Protein AF-A0A3S3QYX7-F1 (afdb_monomer)

Foldseek 3Di:
DVVVVVVVVVVVVVVVVCDPPDDDQQAEAEEEDQDCPDVVVVVVQVVVLVVNCVRPVNHYYHYDHCVPPPVSRVVD

Structure (mmCIF, N/CA/C/O backbone):
data_AF-A0A3S3QYX7-F1
#
_entry.id   AF-A0A3S3QYX7-F1
#
loop_
_atom_site.group_PDB
_atom_site.id
_atom_site.type_symbol
_atom_site.label_atom_id
_atom_site.label_alt_id
_atom_site.label_comp_id
_atom_site.label_asym_id
_atom_site.label_entity_id
_atom_site.label_seq_id
_atom_site.pdbx_PDB_ins_code
_atom_site.Cartn_x
_atom_site.Cartn_y
_atom_site.Cartn_z
_atom_site.occupancy
_atom_site.B_iso_or_equiv
_atom_site.auth_seq_id
_atom_site.auth_comp_id
_atom_site.auth_asym_id
_atom_site.auth_atom_id
_atom_site.pdbx_PDB_model_num
ATOM 1 N N . MET A 1 1 ? -15.200 23.135 54.445 1.00 53.03 1 MET A N 1
ATOM 2 C CA . MET A 1 1 ? -15.486 23.695 53.100 1.00 53.03 1 MET A CA 1
ATOM 3 C C . MET A 1 1 ? -14.227 23.903 52.248 1.00 53.03 1 MET A C 1
ATOM 5 O O . MET A 1 1 ? -14.197 23.411 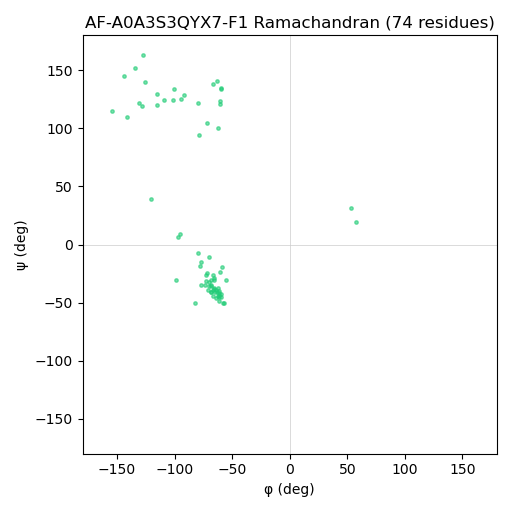51.130 1.00 53.03 1 MET A O 1
ATOM 9 N N . LYS A 1 2 ? -13.157 24.544 52.752 1.00 55.59 2 LYS A N 1
ATOM 10 C CA . LYS A 1 2 ? -11.928 24.825 51.968 1.00 55.59 2 LYS A CA 1
ATOM 11 C C . LYS A 1 2 ? -11.120 23.582 51.539 1.00 55.59 2 LYS A C 1
ATOM 13 O O . LYS A 1 2 ? -10.469 23.606 50.502 1.00 55.59 2 LYS A O 1
ATOM 18 N N . THR A 1 3 ? -11.170 22.496 52.309 1.00 56.38 3 THR A N 1
ATOM 19 C CA . THR A 1 3 ? -10.498 21.213 52.010 1.00 56.38 3 THR A CA 1
ATOM 20 C C . THR A 1 3 ? -11.221 20.387 50.945 1.00 56.38 3 THR A C 1
ATOM 22 O O . THR A 1 3 ? -10.567 19.777 50.109 1.00 56.38 3 THR A O 1
ATOM 25 N N . ILE A 1 4 ? -12.556 20.442 50.910 1.00 60.59 4 ILE A N 1
ATOM 26 C CA . ILE A 1 4 ? -13.379 19.772 49.887 1.00 60.59 4 ILE A CA 1
ATOM 27 C C . ILE A 1 4 ? -13.169 20.435 48.517 1.00 60.59 4 ILE A C 1
ATOM 29 O O . ILE A 1 4 ? -12.986 19.744 47.521 1.00 60.59 4 ILE A O 1
ATOM 33 N N . ALA A 1 5 ? -13.082 21.770 48.481 1.00 58.91 5 ALA A N 1
ATOM 34 C CA . ALA A 1 5 ? -12.776 22.515 47.258 1.00 58.91 5 ALA A CA 1
ATOM 35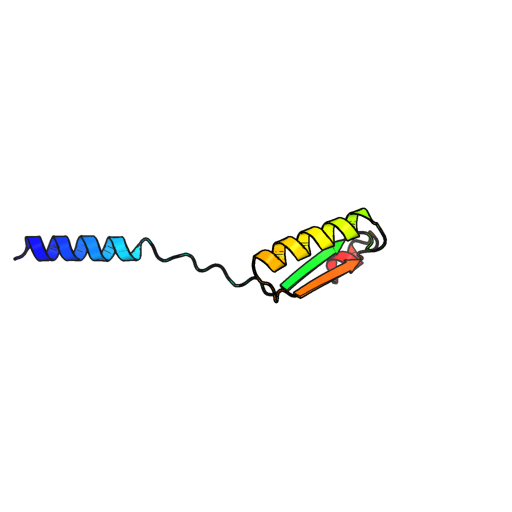 C C . ALA A 1 5 ? -11.384 22.179 46.683 1.00 58.91 5 ALA A C 1
ATOM 37 O O . ALA A 1 5 ? -11.229 22.055 45.471 1.00 58.91 5 ALA A O 1
ATOM 38 N N . LYS A 1 6 ? -10.373 21.970 47.542 1.00 56.22 6 LYS A N 1
ATOM 39 C CA . LYS A 1 6 ? -9.029 21.547 47.109 1.00 56.22 6 LYS A CA 1
ATOM 40 C C . LYS A 1 6 ? -9.005 20.115 46.565 1.00 56.22 6 LYS A C 1
ATOM 42 O O . LYS A 1 6 ? -8.278 19.853 45.613 1.00 56.22 6 LYS A O 1
ATOM 47 N N . LEU A 1 7 ? -9.809 19.215 47.133 1.00 58.41 7 LEU A N 1
ATOM 48 C CA . LEU A 1 7 ? -9.898 17.826 46.678 1.00 58.41 7 LEU A CA 1
ATOM 49 C C . LEU A 1 7 ? -10.608 17.712 45.315 1.00 58.41 7 LEU A C 1
ATOM 51 O O . LEU A 1 7 ? -10.137 16.983 44.449 1.00 58.41 7 LEU A O 1
ATOM 55 N N . LEU A 1 8 ? -11.661 18.509 45.089 1.00 58.81 8 LEU A N 1
ATOM 56 C CA . LEU A 1 8 ? -12.382 18.592 43.808 1.00 58.81 8 LEU A CA 1
ATOM 57 C C . LEU A 1 8 ? -11.525 19.171 42.665 1.00 58.81 8 LEU A C 1
ATOM 59 O O . LEU A 1 8 ? -11.595 18.685 41.536 1.00 58.81 8 LEU A O 1
ATOM 63 N N . CYS A 1 9 ? -10.675 20.168 42.945 1.00 58.81 9 CYS A N 1
ATOM 64 C CA . CYS A 1 9 ? -9.721 20.683 41.951 1.00 58.81 9 CYS A CA 1
ATOM 65 C C . CYS A 1 9 ? -8.622 19.667 41.598 1.00 58.81 9 CYS A C 1
ATOM 67 O O . CYS A 1 9 ? -8.200 19.605 40.444 1.00 58.81 9 CYS A O 1
ATOM 69 N N . GLY A 1 10 ? -8.168 18.857 42.562 1.00 57.84 10 GLY A N 1
ATOM 70 C CA . GLY A 1 10 ? -7.156 17.823 42.322 1.00 57.84 10 GLY A CA 1
ATOM 71 C C . GLY A 1 10 ? -7.652 16.707 41.397 1.00 57.84 10 GLY A C 1
ATOM 72 O O . GLY A 1 10 ? -6.921 16.263 40.515 1.00 57.84 10 GLY A O 1
ATOM 73 N N . THR A 1 11 ? -8.917 16.302 41.537 1.00 59.09 11 THR A N 1
ATOM 74 C CA . THR A 1 11 ? -9.535 15.282 40.674 1.00 59.09 11 THR A CA 1
ATOM 75 C C . THR A 1 11 ? -9.834 15.789 39.263 1.00 59.09 11 THR A C 1
ATOM 77 O O . THR A 1 11 ? -9.746 15.019 38.310 1.00 59.09 11 THR A O 1
ATOM 80 N N . ALA A 1 12 ? -10.135 17.082 39.100 1.00 59.09 12 ALA A N 1
ATOM 81 C CA . ALA A 1 12 ? -10.383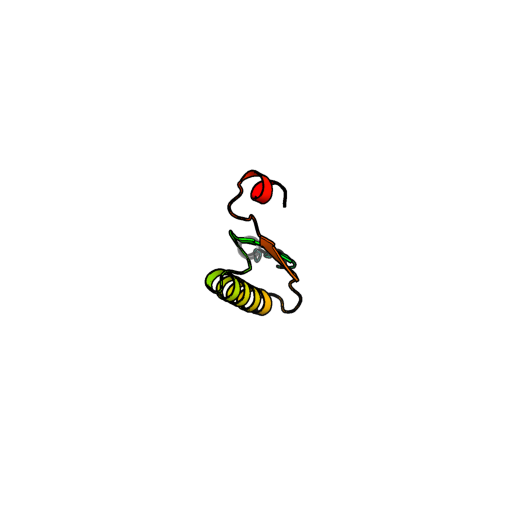 17.678 37.786 1.00 59.09 12 ALA A CA 1
ATOM 82 C C . ALA A 1 12 ? -9.108 17.771 36.925 1.00 59.09 12 ALA A C 1
ATOM 84 O O . ALA A 1 12 ? -9.166 17.542 35.718 1.00 59.09 12 ALA A O 1
ATOM 85 N N . LEU A 1 13 ? -7.943 18.038 37.535 1.00 57.97 13 LEU A N 1
ATOM 86 C CA . LEU A 1 13 ? -6.662 18.037 36.815 1.00 57.97 13 LEU A CA 1
ATOM 87 C C . LEU A 1 13 ? -6.214 16.628 36.396 1.00 57.97 13 LEU A C 1
ATOM 89 O O . LEU A 1 13 ? -5.605 16.478 35.339 1.00 57.97 13 LEU A O 1
ATOM 93 N N . ALA A 1 14 ? -6.536 15.596 37.180 1.00 59.41 14 ALA A N 1
ATOM 94 C CA . ALA A 1 14 ? -6.203 14.211 36.839 1.00 59.41 14 ALA A CA 1
ATOM 95 C C . ALA A 1 14 ? -7.001 13.686 35.628 1.00 59.41 14 ALA A C 1
ATOM 97 O O . ALA A 1 14 ? -6.484 12.882 34.856 1.00 59.41 14 ALA A O 1
ATOM 98 N N . ALA A 1 15 ? -8.228 14.176 35.414 1.00 59.00 15 ALA A N 1
ATOM 99 C CA . ALA A 1 15 ? -9.059 13.800 34.266 1.00 59.00 15 ALA A CA 1
ATOM 100 C C . ALA A 1 15 ? -8.568 14.399 32.932 1.00 59.00 15 ALA A C 1
ATOM 102 O O . ALA A 1 15 ? -8.790 13.813 31.876 1.00 59.00 15 ALA A O 1
ATOM 103 N N . LEU A 1 16 ? -7.866 15.539 32.965 1.00 58.03 16 LEU A N 1
ATOM 104 C CA . LEU A 1 16 ? -7.306 16.183 31.768 1.00 58.03 16 LEU A CA 1
ATOM 105 C C . LEU A 1 16 ? -6.016 15.512 31.269 1.00 58.03 16 LEU A C 1
ATOM 107 O O . LEU A 1 16 ? -5.638 15.698 30.115 1.00 58.03 16 LEU A O 1
ATOM 111 N N . ALA A 1 17 ? -5.349 14.717 32.111 1.00 60.94 17 ALA A N 1
ATOM 112 C CA . ALA A 1 17 ? -4.098 14.043 31.761 1.00 60.94 17 ALA A CA 1
ATOM 113 C C . ALA A 1 17 ? -4.293 12.771 30.912 1.00 60.94 17 ALA A C 1
ATOM 115 O O . ALA A 1 17 ? -3.313 12.207 30.431 1.00 60.94 17 ALA A O 1
ATOM 116 N N . VAL A 1 18 ? -5.538 12.320 30.713 1.00 61.56 18 VAL A N 1
ATOM 117 C CA . VAL A 1 18 ? -5.872 11.083 29.981 1.00 61.56 18 VAL A CA 1
ATOM 118 C C . VAL A 1 18 ? -6.773 11.379 28.780 1.00 61.56 18 VAL A C 1
ATOM 120 O O . VAL A 1 18 ? -7.710 10.639 28.485 1.00 61.56 18 VAL A O 1
ATOM 123 N N .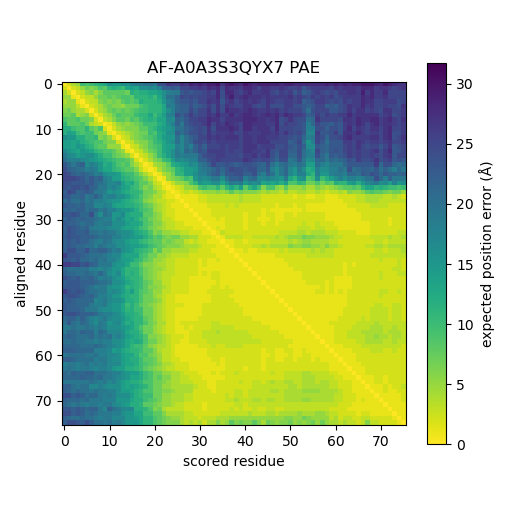 ALA A 1 19 ? -6.515 12.482 28.072 1.00 66.19 19 ALA A N 1
ATOM 124 C CA . ALA A 1 19 ? -7.124 12.671 26.762 1.00 66.19 19 ALA A CA 1
ATOM 125 C C . ALA A 1 19 ? -6.656 11.521 25.849 1.00 66.19 19 ALA A C 1
ATOM 127 O O . ALA A 1 19 ? -5.444 11.359 25.667 1.00 66.19 19 ALA A O 1
ATOM 128 N N . PRO A 1 20 ? -7.563 10.695 25.292 1.00 67.19 20 PRO A N 1
ATOM 129 C CA . PRO A 1 20 ? -7.156 9.666 24.353 1.00 67.19 20 PRO A CA 1
ATOM 130 C C . PRO A 1 20 ? -6.494 10.358 23.162 1.00 67.19 20 PRO A C 1
ATOM 132 O O . PRO A 1 20 ? -7.092 11.230 22.529 1.00 67.19 20 PRO A O 1
ATOM 135 N N . ALA A 1 21 ? -5.249 9.987 22.867 1.00 69.88 21 ALA A N 1
ATOM 136 C CA . ALA A 1 21 ? -4.596 10.397 21.636 1.00 69.88 21 ALA A CA 1
ATOM 137 C C . ALA A 1 21 ? -5.407 9.811 20.471 1.00 69.88 21 ALA A C 1
ATOM 139 O O . ALA A 1 21 ? -5.334 8.617 20.185 1.00 69.88 21 ALA A O 1
ATOM 140 N N . SER A 1 22 ? -6.250 10.636 19.852 1.00 70.50 22 SER A N 1
ATOM 141 C CA . SER A 1 22 ? -7.053 10.229 18.706 1.00 70.50 22 SER A CA 1
ATOM 142 C C . SER A 1 22 ? -6.114 10.072 17.512 1.00 70.50 22 SER A C 1
ATOM 144 O O . SER A 1 22 ? -5.592 11.053 16.979 1.00 70.50 22 SER A O 1
ATOM 146 N N . ALA A 1 23 ? -5.816 8.824 17.148 1.00 75.56 23 ALA A N 1
ATOM 147 C CA . ALA A 1 23 ? -5.052 8.530 15.947 1.00 75.56 23 ALA A CA 1
ATOM 148 C C . ALA A 1 23 ? -5.880 8.926 14.719 1.00 75.56 23 ALA A C 1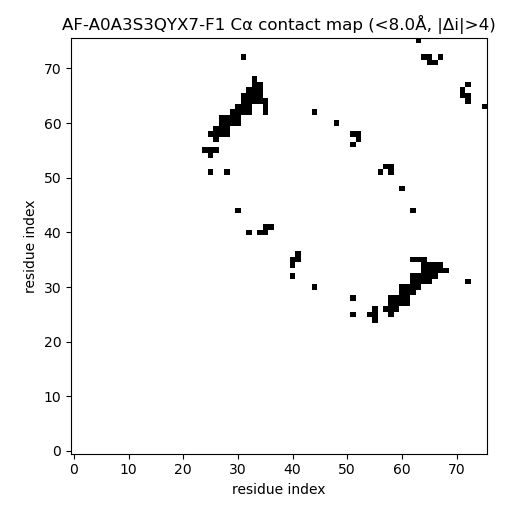
ATOM 150 O O . ALA A 1 23 ? -7.083 8.678 14.664 1.00 75.56 23 ALA A O 1
ATOM 151 N N . LYS A 1 24 ? -5.231 9.548 13.733 1.00 83.38 24 LYS A N 1
ATOM 152 C CA . LYS A 1 24 ? -5.879 9.899 12.469 1.00 83.38 24 LYS A CA 1
ATOM 153 C C . LYS A 1 24 ? -6.322 8.628 11.739 1.00 83.38 24 LYS A C 1
ATOM 155 O O . LYS A 1 24 ? -5.577 7.650 11.709 1.00 83.38 24 LYS A O 1
ATOM 160 N N . ASP A 1 25 ? -7.495 8.676 11.113 1.00 90.25 25 ASP A N 1
ATOM 161 C CA . ASP A 1 25 ? -8.031 7.544 10.359 1.00 90.25 25 ASP A CA 1
ATOM 162 C C . ASP A 1 25 ? -7.100 7.121 9.213 1.00 90.25 25 ASP A C 1
ATOM 164 O O . ASP A 1 25 ? -6.634 7.945 8.413 1.00 90.25 25 ASP A O 1
ATOM 168 N N . LEU A 1 26 ? -6.873 5.810 9.099 1.00 94.50 26 LEU A N 1
ATOM 169 C CA . LEU A 1 26 ? -6.133 5.216 7.992 1.00 94.50 26 LEU A CA 1
ATOM 170 C C . LEU A 1 26 ? -7.044 5.108 6.765 1.00 94.50 26 LEU A C 1
ATOM 172 O O . LEU A 1 26 ? -7.794 4.147 6.616 1.00 94.50 26 LEU A O 1
ATOM 176 N N . ASN A 1 27 ? -6.987 6.104 5.885 1.00 96.75 27 ASN A N 1
ATOM 177 C CA . ASN A 1 27 ? -7.850 6.161 4.700 1.00 96.75 27 ASN A CA 1
ATOM 178 C C . ASN A 1 27 ? -7.171 5.677 3.415 1.00 96.75 27 ASN A C 1
ATOM 180 O O . A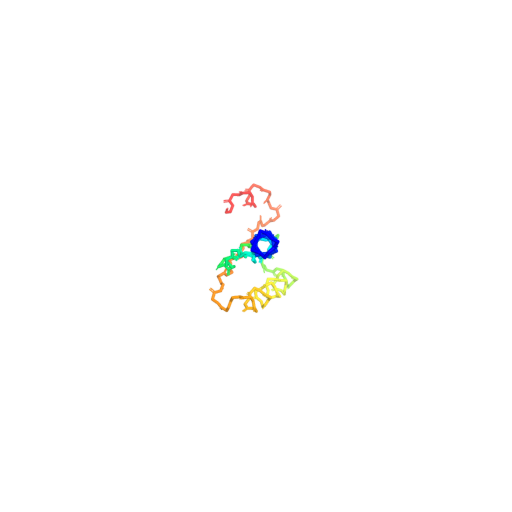SN A 1 27 ? -7.849 5.160 2.530 1.00 96.75 27 ASN A O 1
ATOM 184 N N . LYS A 1 28 ? -5.848 5.843 3.296 1.00 97.56 28 LYS A N 1
ATOM 185 C CA . LYS A 1 28 ? -5.088 5.500 2.087 1.00 97.56 28 LYS A CA 1
ATOM 186 C C . LYS A 1 28 ? -3.710 4.944 2.439 1.00 97.56 28 LYS A C 1
ATOM 188 O O . LYS A 1 28 ? -3.086 5.420 3.387 1.00 97.56 28 LYS A O 1
ATOM 193 N N . VAL A 1 29 ? -3.233 3.984 1.652 1.00 97.69 29 VAL A N 1
ATOM 194 C CA . VAL A 1 29 ? -1.884 3.407 1.729 1.00 97.69 29 VAL A CA 1
ATOM 195 C C . VAL A 1 29 ? -1.268 3.397 0.331 1.00 97.69 29 VAL A C 1
ATOM 197 O O . VAL A 1 29 ? -1.822 2.801 -0.590 1.00 97.69 29 VAL A O 1
ATOM 200 N N . GLY A 1 30 ? -0.116 4.049 0.180 1.00 97.19 30 GLY A N 1
ATOM 201 C CA . GLY A 1 30 ? 0.700 3.996 -1.034 1.00 97.19 30 GLY A CA 1
ATOM 202 C C . GLY A 1 30 ? 1.865 3.026 -0.862 1.00 97.19 30 GLY A C 1
ATOM 203 O O . GLY A 1 30 ? 2.542 3.055 0.165 1.00 97.19 30 GLY A O 1
ATOM 204 N N . ILE A 1 31 ? 2.100 2.170 -1.856 1.00 97.62 31 ILE A N 1
ATOM 205 C CA . ILE A 1 31 ? 3.174 1.173 -1.844 1.00 97.62 31 ILE A CA 1
ATOM 206 C C . ILE A 1 31 ? 3.988 1.299 -3.134 1.00 97.62 31 ILE A C 1
ATOM 208 O O . ILE A 1 31 ? 3.466 1.096 -4.228 1.00 97.62 31 ILE A O 1
ATOM 212 N N . SER A 1 32 ? 5.281 1.590 -3.011 1.00 97.19 32 SER A N 1
ATOM 213 C CA . SER A 1 32 ? 6.220 1.563 -4.135 1.00 97.19 32 SER A CA 1
ATOM 214 C C . SER A 1 32 ? 7.157 0.369 -3.978 1.00 97.19 32 SER A C 1
ATOM 216 O O . SER A 1 32 ? 7.786 0.207 -2.932 1.00 97.19 32 SER A O 1
ATOM 218 N N . VAL A 1 33 ? 7.212 -0.493 -4.993 1.00 96.75 33 VAL A N 1
ATOM 219 C CA . VAL A 1 33 ? 8.054 -1.700 -5.011 1.00 96.75 33 VAL A CA 1
ATOM 220 C C . VAL A 1 33 ? 8.909 -1.742 -6.268 1.00 96.75 33 VAL A C 1
ATOM 222 O O . VAL A 1 33 ? 8.604 -1.077 -7.254 1.00 96.75 33 VAL A O 1
ATOM 225 N N . GLY A 1 34 ? 9.957 -2.569 -6.262 1.00 94.81 34 GLY A N 1
ATOM 226 C CA . GLY A 1 34 ? 10.834 -2.730 -7.423 1.00 94.81 34 GLY A CA 1
ATOM 227 C C . GLY A 1 34 ? 10.075 -3.159 -8.681 1.00 94.81 34 GLY A C 1
ATOM 228 O O . GLY A 1 34 ? 10.200 -2.510 -9.708 1.00 94.81 34 GLY A O 1
ATOM 229 N N . LEU A 1 35 ? 9.247 -4.206 -8.598 1.00 95.25 35 LEU A N 1
ATOM 230 C CA . LEU A 1 35 ? 8.510 -4.725 -9.755 1.00 95.25 35 LEU A CA 1
ATOM 231 C C . LEU A 1 35 ? 7.225 -5.447 -9.330 1.00 95.25 35 LEU A C 1
ATOM 233 O O . LEU A 1 35 ? 7.296 -6.518 -8.736 1.00 95.25 35 LEU A O 1
ATOM 237 N N . LEU A 1 36 ? 6.045 -4.937 -9.690 1.00 94.00 36 LEU A N 1
ATOM 238 C CA . LEU A 1 36 ? 4.765 -5.574 -9.327 1.00 94.00 36 LEU A CA 1
ATOM 239 C C . LEU A 1 36 ? 4.603 -6.997 -9.885 1.00 94.00 36 LEU A C 1
ATOM 241 O O . LEU A 1 36 ? 3.873 -7.797 -9.310 1.00 94.00 36 LEU A O 1
ATOM 245 N N . GLY A 1 37 ? 5.310 -7.335 -10.966 1.00 93.25 37 GLY A N 1
ATOM 246 C CA . GLY A 1 37 ? 5.334 -8.691 -11.520 1.00 93.25 37 GLY A CA 1
ATOM 247 C C . GLY A 1 37 ? 6.071 -9.724 -10.657 1.00 93.25 37 GLY A C 1
ATOM 248 O O . GLY A 1 37 ? 5.972 -10.915 -10.933 1.00 93.25 37 GLY A O 1
ATOM 249 N N . ASN A 1 38 ? 6.809 -9.310 -9.620 1.00 96.44 38 ASN A N 1
ATOM 250 C CA . ASN A 1 38 ? 7.491 -10.239 -8.722 1.00 96.44 38 ASN A CA 1
ATOM 251 C C . ASN A 1 38 ? 6.496 -10.821 -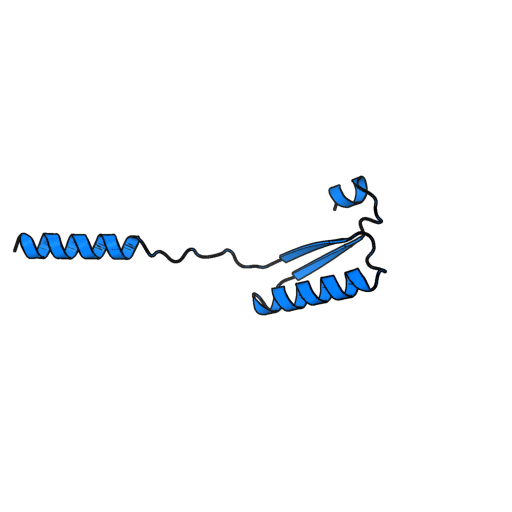7.690 1.00 96.44 38 ASN A C 1
ATOM 253 O O . ASN A 1 38 ? 5.946 -10.057 -6.888 1.00 96.44 38 ASN A O 1
ATOM 257 N N . PRO A 1 39 ? 6.317 -12.156 -7.623 1.00 96.94 39 PRO A N 1
ATOM 258 C CA . PRO A 1 39 ? 5.385 -12.798 -6.691 1.00 96.94 39 PRO A CA 1
ATOM 259 C C . PRO A 1 39 ? 5.607 -12.443 -5.216 1.00 96.94 39 PRO A C 1
ATOM 261 O O . PRO A 1 39 ? 4.647 -12.374 -4.448 1.00 96.94 39 PRO A O 1
ATOM 264 N N . PHE A 1 40 ? 6.852 -12.167 -4.815 1.00 97.75 40 PHE A N 1
ATOM 265 C CA . PHE A 1 40 ? 7.162 -11.714 -3.459 1.00 97.75 40 PHE A CA 1
ATOM 266 C C . PHE A 1 40 ? 6.471 -10.380 -3.138 1.00 97.75 40 PHE A C 1
ATOM 268 O O . PHE A 1 40 ? 5.877 -10.224 -2.068 1.00 97.75 40 PHE A O 1
ATOM 275 N N . PHE A 1 41 ? 6.492 -9.425 -4.073 1.00 97.25 41 PHE A N 1
ATOM 276 C CA . PHE A 1 41 ? 5.853 -8.125 -3.871 1.00 97.25 41 PHE A CA 1
ATOM 277 C C . PHE A 1 41 ? 4.331 -8.224 -3.950 1.00 97.25 41 PHE A C 1
ATOM 279 O O . PHE A 1 41 ? 3.659 -7.573 -3.156 1.00 97.25 41 PHE A O 1
ATOM 286 N N . VAL A 1 42 ? 3.785 -9.095 -4.804 1.00 97.06 42 VAL A N 1
ATOM 287 C CA . VAL A 1 42 ? 2.339 -9.381 -4.839 1.00 97.06 42 VAL A CA 1
ATOM 288 C C . VAL A 1 42 ? 1.847 -9.879 -3.477 1.00 97.06 42 VAL A C 1
ATOM 290 O O . VAL A 1 42 ? 0.891 -9.332 -2.925 1.00 97.06 42 VAL A O 1
ATOM 293 N N . ALA A 1 43 ? 2.529 -10.871 -2.895 1.00 98.06 43 ALA A N 1
ATOM 294 C CA . ALA A 1 43 ? 2.186 -11.395 -1.573 1.00 98.06 43 ALA A CA 1
ATOM 295 C C . ALA A 1 43 ? 2.341 -10.333 -0.471 1.00 98.06 43 ALA A C 1
ATOM 297 O O . ALA A 1 43 ? 1.482 -10.211 0.403 1.00 98.06 43 ALA A O 1
ATOM 298 N N . THR A 1 44 ? 3.402 -9.525 -0.541 1.00 97.81 44 THR A N 1
ATOM 299 C CA . THR A 1 44 ? 3.643 -8.431 0.410 1.00 97.81 44 THR A CA 1
ATOM 300 C C . THR A 1 44 ? 2.525 -7.386 0.364 1.00 97.81 44 THR A C 1
ATOM 302 O O . THR A 1 44 ? 1.974 -7.033 1.405 1.00 97.81 44 THR A O 1
ATOM 305 N N . ILE A 1 45 ? 2.139 -6.928 -0.833 1.00 97.94 45 ILE A N 1
ATOM 306 C CA . ILE A 1 45 ? 1.049 -5.961 -1.033 1.00 97.94 45 ILE A CA 1
ATOM 307 C C . ILE A 1 45 ? -0.263 -6.518 -0.488 1.00 97.94 45 ILE A C 1
ATOM 309 O O . ILE A 1 45 ? -0.976 -5.808 0.219 1.00 97.94 45 ILE A O 1
ATOM 313 N N . LYS A 1 46 ? -0.552 -7.800 -0.743 1.00 97.81 46 LYS A N 1
ATOM 314 C CA . LYS A 1 46 ? -1.753 -8.450 -0.217 1.00 97.81 46 LYS A CA 1
ATOM 315 C C . LYS A 1 46 ? -1.775 -8.472 1.312 1.00 97.81 46 LYS A C 1
ATOM 317 O O . LYS A 1 46 ? -2.788 -8.123 1.911 1.00 97.81 46 LYS A O 1
ATOM 322 N N . GLY A 1 47 ? -0.653 -8.820 1.942 1.00 98.19 47 GLY A N 1
ATOM 323 C CA . GLY A 1 47 ? -0.527 -8.807 3.400 1.00 98.19 47 GLY A CA 1
ATOM 324 C C . GLY A 1 47 ? -0.720 -7.411 4.003 1.00 98.19 47 GLY A C 1
ATOM 325 O O . GLY A 1 47 ? -1.399 -7.268 5.021 1.00 98.19 47 GLY A O 1
ATOM 326 N N . ILE A 1 48 ? -0.177 -6.375 3.354 1.00 98.19 48 ILE A N 1
ATOM 327 C CA . ILE A 1 48 ? -0.379 -4.975 3.754 1.00 98.19 48 ILE A CA 1
ATOM 328 C C . ILE A 1 48 ? -1.852 -4.578 3.608 1.00 98.19 48 ILE A C 1
ATOM 330 O O . ILE A 1 48 ? -2.413 -3.988 4.529 1.00 98.19 48 ILE A O 1
ATOM 334 N N . GLU A 1 49 ? -2.493 -4.919 2.489 1.00 98.00 49 GLU A N 1
ATOM 335 C CA . GLU A 1 49 ? -3.909 -4.634 2.248 1.00 98.00 49 GLU A CA 1
ATOM 336 C C . GLU A 1 49 ? -4.804 -5.291 3.308 1.00 98.00 49 GLU A C 1
ATOM 338 O O . GLU A 1 49 ? -5.684 -4.637 3.868 1.00 98.00 49 GLU A O 1
ATOM 343 N N . ASP A 1 50 ? -4.547 -6.556 3.643 1.00 98.38 50 ASP A N 1
ATOM 344 C CA . ASP A 1 50 ? -5.297 -7.282 4.669 1.00 98.38 50 ASP A CA 1
ATOM 345 C C . ASP A 1 50 ? -5.108 -6.664 6.059 1.00 98.38 50 ASP A C 1
ATOM 347 O O . ASP A 1 50 ? -6.063 -6.559 6.831 1.00 98.38 50 ASP A O 1
ATOM 351 N N . ALA A 1 51 ? -3.892 -6.223 6.391 1.00 98.06 51 ALA A N 1
ATOM 352 C CA . ALA A 1 51 ? -3.619 -5.527 7.644 1.00 98.06 51 ALA A CA 1
ATOM 353 C C . ALA A 1 51 ? -4.311 -4.155 7.702 1.00 98.06 51 ALA A C 1
ATOM 355 O O . ALA A 1 51 ? -4.942 -3.826 8.706 1.00 98.06 51 ALA A O 1
ATOM 356 N N . ALA A 1 52 ? -4.254 -3.378 6.619 1.00 97.81 52 ALA A N 1
ATOM 357 C CA . ALA A 1 52 ? -4.888 -2.068 6.539 1.00 97.81 52 ALA A CA 1
ATOM 358 C C . ALA A 1 52 ? -6.419 -2.179 6.631 1.00 97.81 52 ALA A C 1
ATOM 360 O O . ALA A 1 52 ? -7.051 -1.414 7.360 1.00 97.81 52 ALA A O 1
ATOM 361 N N . LYS A 1 53 ? -7.020 -3.180 5.975 1.00 97.06 53 LYS A N 1
ATOM 362 C CA . LYS A 1 53 ? -8.469 -3.430 6.017 1.00 97.06 53 LYS A CA 1
ATOM 363 C C . LYS A 1 53 ? -8.983 -3.864 7.389 1.00 97.06 53 LYS A C 1
ATOM 365 O O . LYS A 1 53 ? -10.141 -3.595 7.701 1.00 97.06 53 LYS A O 1
ATOM 370 N N . LYS A 1 54 ? -8.141 -4.478 8.231 1.00 97.06 54 LYS A N 1
ATOM 371 C CA . LYS A 1 54 ? -8.477 -4.742 9.645 1.00 97.06 54 LYS A CA 1
ATOM 372 C C . LYS A 1 54 ? -8.619 -3.455 10.460 1.00 97.06 54 LYS A C 1
ATOM 374 O O . LYS A 1 54 ? -9.385 -3.441 11.416 1.00 97.06 54 LYS A O 1
ATOM 379 N N . ILE A 1 55 ? -7.888 -2.400 10.094 1.00 95.50 55 ILE A N 1
ATOM 380 C CA . ILE A 1 55 ? -7.960 -1.082 10.743 1.00 95.50 55 ILE A CA 1
ATOM 381 C C . ILE A 1 55 ? -9.145 -0.292 10.180 1.00 95.50 55 ILE A C 1
ATOM 383 O O . ILE A 1 55 ? -9.967 0.220 10.932 1.00 95.50 55 ILE A O 1
ATOM 387 N N . ASN A 1 56 ? -9.246 -0.215 8.851 1.00 95.94 56 ASN A N 1
ATOM 388 C CA . ASN A 1 56 ? -10.341 0.436 8.145 1.00 95.94 56 ASN A CA 1
ATOM 389 C C . ASN A 1 56 ? -10.720 -0.381 6.897 1.00 95.94 56 ASN A C 1
ATOM 391 O O . ASN A 1 56 ? -9.982 -0.354 5.911 1.00 95.94 56 ASN A O 1
ATOM 395 N N . PRO A 1 57 ? -11.893 -1.042 6.868 1.00 96.38 57 PRO A N 1
ATOM 396 C CA . PRO A 1 57 ? -12.330 -1.837 5.717 1.00 96.38 57 PRO A CA 1
ATOM 397 C C . PRO A 1 57 ? -12.453 -1.054 4.402 1.00 96.38 57 PRO A C 1
ATOM 399 O O . PRO A 1 57 ? -12.476 -1.660 3.333 1.00 96.38 57 PRO A O 1
ATOM 402 N N . LYS A 1 58 ? -12.551 0.280 4.473 1.00 96.88 58 LYS A N 1
ATOM 403 C CA . LYS A 1 58 ? -12.673 1.187 3.322 1.00 96.88 58 LYS A CA 1
ATOM 404 C C . LYS A 1 58 ? -11.342 1.811 2.892 1.00 96.88 58 LYS A C 1
ATOM 406 O O . LYS A 1 58 ? -11.353 2.708 2.054 1.00 96.88 58 LYS A O 1
ATOM 411 N N . VAL A 1 59 ? -10.219 1.391 3.478 1.00 97.69 59 VAL A N 1
ATOM 412 C CA . VAL A 1 59 ? -8.897 1.903 3.107 1.00 97.69 59 VAL A CA 1
ATOM 413 C C . VAL A 1 59 ? -8.613 1.633 1.628 1.00 97.69 59 VAL A C 1
ATOM 415 O O . VAL A 1 59 ? -8.839 0.533 1.121 1.00 97.69 59 VAL A O 1
ATOM 418 N N . GLU A 1 60 ? -8.106 2.644 0.934 1.00 97.88 60 GLU A N 1
ATOM 419 C CA . GLU A 1 60 ? -7.658 2.518 -0.449 1.00 97.88 60 GLU A CA 1
ATOM 420 C C . GLU A 1 60 ? -6.169 2.175 -0.473 1.00 97.88 60 GLU A C 1
ATOM 422 O O . GLU A 1 60 ? -5.361 2.849 0.169 1.00 97.88 60 GLU A O 1
ATOM 427 N N . VAL A 1 61 ? -5.803 1.125 -1.204 1.00 97.62 61 VAL A N 1
ATOM 428 C CA . VAL A 1 61 ? -4.408 0.704 -1.356 1.00 97.62 61 VAL A CA 1
ATOM 429 C C . VAL A 1 61 ? -4.005 0.869 -2.811 1.00 97.62 61 VAL A C 1
ATOM 431 O O . VAL A 1 61 ? -4.577 0.232 -3.693 1.00 97.62 61 VAL A O 1
ATOM 434 N N . THR A 1 62 ? -2.990 1.695 -3.042 1.00 97.88 62 THR A N 1
ATOM 435 C CA . THR A 1 62 ? -2.421 1.937 -4.369 1.00 97.88 62 THR A CA 1
ATOM 436 C C . THR A 1 62 ? -0.994 1.427 -4.384 1.00 97.88 62 THR A C 1
ATOM 438 O O . THR A 1 62 ? -0.200 1.755 -3.502 1.00 97.88 62 THR A O 1
ATOM 441 N N . SER A 1 63 ? -0.661 0.621 -5.389 1.00 96.81 63 SER A N 1
ATOM 442 C CA . SER A 1 63 ? 0.686 0.080 -5.554 1.00 96.81 63 SER A CA 1
ATOM 443 C C . SER A 1 63 ? 1.238 0.391 -6.939 1.00 96.81 63 SER A C 1
ATOM 445 O O . SER A 1 63 ? 0.510 0.343 -7.929 1.00 96.81 63 SER A O 1
ATOM 447 N N . VAL A 1 64 ? 2.522 0.739 -6.997 1.00 97.19 64 VAL A N 1
ATOM 448 C CA . VAL A 1 64 ? 3.219 1.147 -8.222 1.00 97.19 64 VAL A CA 1
ATOM 449 C C . VAL A 1 64 ? 4.580 0.458 -8.327 1.00 97.19 64 VAL A C 1
ATOM 451 O O . VAL A 1 64 ? 5.196 0.115 -7.315 1.00 97.19 64 VAL A O 1
ATOM 454 N N . SER A 1 65 ? 5.055 0.256 -9.560 1.00 96.50 65 SER A N 1
ATOM 455 C CA . SER A 1 65 ? 6.404 -0.270 -9.820 1.00 96.50 65 SER A CA 1
ATOM 456 C C . SER A 1 65 ? 7.391 0.868 -10.051 1.00 96.50 65 SER A C 1
ATOM 458 O O . SER A 1 65 ? 7.197 1.691 -10.951 1.00 96.50 65 SER A O 1
ATOM 460 N N . ALA A 1 66 ? 8.469 0.872 -9.276 1.00 96.94 66 ALA A N 1
ATOM 461 C CA . ALA A 1 66 ? 9.640 1.714 -9.483 1.00 96.94 66 ALA A CA 1
ATOM 462 C C . ALA A 1 66 ? 10.555 1.203 -10.609 1.00 96.94 66 ALA A C 1
ATOM 464 O O . ALA A 1 66 ? 11.414 1.943 -11.065 1.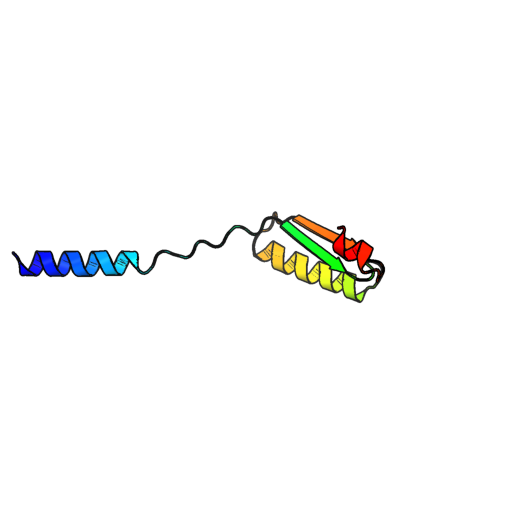00 96.94 66 ALA A O 1
ATOM 465 N N . ASP A 1 67 ? 10.391 -0.042 -11.060 1.00 95.31 67 ASP A N 1
ATOM 466 C CA . ASP A 1 67 ? 11.237 -0.717 -12.058 1.00 95.31 67 ASP A CA 1
ATOM 467 C C . ASP A 1 67 ? 12.732 -0.686 -11.712 1.00 95.31 67 ASP A C 1
ATOM 469 O O . ASP A 1 67 ? 13.591 -0.658 -12.589 1.00 95.31 67 ASP A O 1
ATOM 473 N N . TYR A 1 68 ? 13.039 -0.690 -10.410 1.00 94.00 68 TYR A N 1
ATOM 474 C CA . TYR A 1 68 ? 14.392 -0.520 -9.867 1.00 94.00 68 TYR A CA 1
ATOM 475 C C . TYR A 1 68 ? 15.081 0.794 -10.284 1.00 94.00 68 TYR A C 1
ATOM 477 O O . TYR A 1 68 ? 16.298 0.921 -10.153 1.00 94.00 68 TYR A O 1
ATOM 485 N N . ASP A 1 69 ? 14.306 1.783 -10.731 1.00 97.25 69 ASP A N 1
ATOM 486 C CA . ASP A 1 69 ? 14.769 3.123 -11.066 1.00 97.25 69 ASP A CA 1
ATOM 487 C C . ASP A 1 69 ? 14.437 4.112 -9.938 1.00 97.25 69 ASP A C 1
ATOM 489 O O . ASP A 1 69 ? 13.285 4.278 -9.521 1.00 97.25 69 ASP A O 1
ATOM 493 N N . LEU A 1 70 ? 15.472 4.789 -9.436 1.00 95.94 70 LEU A N 1
ATOM 494 C CA . LEU A 1 70 ? 15.346 5.728 -8.323 1.00 95.94 70 LEU A CA 1
ATOM 495 C C . LEU A 1 70 ? 14.527 6.969 -8.701 1.00 95.94 70 LEU A C 1
ATOM 497 O O . LEU A 1 70 ? 13.724 7.441 -7.897 1.00 95.94 70 LEU A O 1
ATOM 501 N N . ASN A 1 71 ? 14.704 7.493 -9.915 1.00 96.56 71 ASN A N 1
ATOM 502 C CA . ASN A 1 71 ? 14.002 8.698 -10.358 1.00 96.56 71 ASN A CA 1
ATOM 503 C C . ASN A 1 71 ? 12.507 8.417 -10.512 1.00 96.56 71 ASN A C 1
ATOM 505 O O . ASN A 1 71 ? 11.672 9.216 -10.085 1.00 96.56 71 ASN A O 1
ATOM 509 N N . LYS A 1 72 ? 12.169 7.244 -11.050 1.00 95.88 72 LYS A N 1
ATOM 510 C CA . LYS A 1 72 ? 10.802 6.754 -11.149 1.00 95.88 72 LYS A CA 1
ATOM 511 C C . LYS A 1 72 ? 10.189 6.575 -9.768 1.00 95.88 72 LYS A C 1
ATOM 513 O O . LYS A 1 72 ? 9.067 7.015 -9.566 1.00 95.88 72 LYS A O 1
ATOM 518 N N . GLN A 1 73 ? 10.913 5.988 -8.811 1.00 95.38 73 GLN A N 1
ATOM 519 C CA . GLN A 1 73 ? 10.421 5.807 -7.442 1.00 95.38 73 GLN A CA 1
ATOM 520 C C . GLN A 1 73 ? 10.113 7.132 -6.733 1.00 95.38 73 GLN A C 1
ATOM 522 O O . GLN A 1 73 ? 9.110 7.219 -6.029 1.00 95.38 73 GLN A O 1
ATOM 527 N N . VAL A 1 74 ? 10.975 8.138 -6.896 1.00 96.06 74 VAL A N 1
ATOM 528 C CA . VAL A 1 74 ? 10.822 9.458 -6.262 1.00 96.06 74 VAL A CA 1
ATOM 529 C C . VAL A 1 74 ? 9.679 10.274 -6.882 1.00 96.06 74 VAL A C 1
ATOM 531 O O . VAL A 1 74 ? 9.123 11.133 -6.206 1.00 96.06 74 VAL A O 1
ATOM 534 N N . SER A 1 75 ? 9.305 9.998 -8.135 1.00 94.06 75 SER A N 1
ATOM 535 C CA . SER A 1 75 ? 8.319 10.787 -8.895 1.00 94.06 75 SER A CA 1
ATOM 536 C C . SER A 1 75 ? 6.874 10.250 -8.847 1.00 94.06 75 SER A C 1
ATOM 538 O O . SER A 1 75 ? 6.051 10.723 -9.630 1.00 94.06 75 SER A O 1
ATOM 540 N N . GLN A 1 76 ? 6.577 9.252 -8.002 1.00 88.31 76 GLN A N 1
ATOM 541 C CA . GLN A 1 76 ? 5.252 8.605 -7.899 1.00 88.31 76 GLN A CA 1
ATOM 542 C C . GLN A 1 76 ? 4.201 9.437 -7.158 1.00 88.31 76 GLN A C 1
ATOM 544 O O . GLN A 1 76 ? 4.581 10.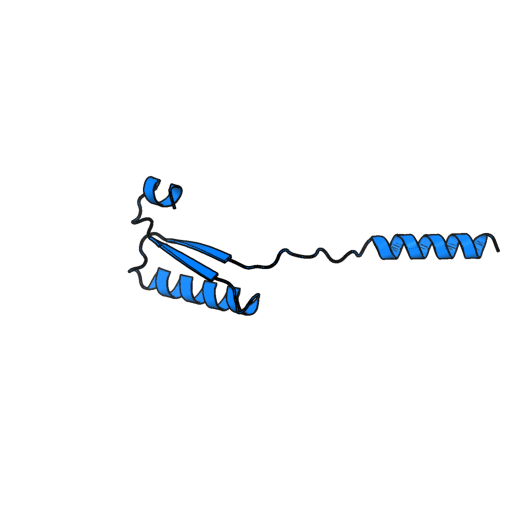232 -6.269 1.00 88.31 76 GLN A O 1
#

Mean predicted aligned error: 10.09 Å

Radius of gyration: 23.61 Å; Cα contacts (8 Å, |Δi|>4): 65; chains: 1; bounding box: 31×38×65 Å

Nearest PDB structures (foldseek):
  7u5s-assembly1_A  TM=5.853E-01  e=3.311E+00  Candida albicans
  7u5s-assembly1_B  TM=6.128E-01  e=8.057E+00  Candida albicans
  6nr2-assembly1_A  TM=4.819E-01  e=4.661E+00  Ficedula albicollis
  5zta-assembly2_B  TM=5.416E-01  e=7.027E+00  Bacillus subtilis subsp. subtilis str. 168
  7ce3-assembly1_A  TM=4.708E-01  e=6.128E+00  Homo sapiens

Secondary structure (DSSP, 8-state):
-HHHHHHHHHHHHHHHTT----PPP--EEEEEES-TTSHHHHHHHHHHHHHHHHH-TT-EEEEEE-TT-HHHHHT-

Solvent-accessible surface area (backbone atoms only — not comparable to full-atom values): 4679 Å² total; per-residue (Å²): 112,76,66,60,56,53,52,55,54,56,56,56,57,59,61,65,76,66,66,77,83,79,74,79,82,67,55,69,46,82,45,81,41,52,45,68,87,39,67,70,51,47,54,50,52,50,55,50,49,57,55,47,35,72,77,27,78,80,42,45,77,50,74,48,60,23,72,77,36,67,70,56,51,72,71,110

Sequence (76 aa):
MKTIAKLLCGTALAALAVAPASAKDLNKVGISVGLLGNPFFVATIKGIEDAAKKINPKVEVTSVSADYDLNKQVSQ

pLDDT: mean 85.49, std 16.65, range [53.03, 98.38]